Protein AF-A0A9E3DK53-F1 (afdb_monomer_lite)

pLDDT: mean 90.3, std 8.97, range [62.0, 98.31]

Secondary structure (DSSP, 8-state):
-HHHHHHHHHHHHHHHHHHHIIIIIHHHHSSS-----HHHHHHHHHHHHHTHHHHHHHHHHT-

Sequence (63 aa):
MLFFELALLYVAVGFVVAVAFVVLGASRVLPHAAPLTVGARIMLVPGATLLWPYVLARWLAAR

Radius of gyration: 12.67 Å; chains: 1; bounding box: 37×17×26 Å

Structure (mmCIF, N/CA/C/O backbone):
data_AF-A0A9E3DK53-F1
#
_entry.id   AF-A0A9E3DK53-F1
#
loop_
_atom_site.group_PDB
_atom_site.id
_atom_site.type_symbol
_atom_site.label_atom_id
_atom_site.label_alt_id
_atom_site.label_comp_id
_atom_site.label_asym_id
_atom_site.label_entity_id
_atom_site.label_seq_id
_atom_site.pdbx_PDB_ins_code
_atom_site.Cartn_x
_atom_site.Cartn_y
_atom_site.Cartn_z
_atom_site.occupancy
_atom_site.B_iso_or_equiv
_atom_site.auth_seq_id
_atom_site.auth_comp_id
_atom_site.auth_asym_id
_atom_site.auth_atom_id
_atom_site.pdbx_PDB_model_num
ATOM 1 N N . MET A 1 1 ? 23.558 -6.548 -12.392 1.00 79.69 1 MET A N 1
ATOM 2 C CA . MET A 1 1 ? 22.262 -7.120 -12.823 1.00 79.69 1 MET A CA 1
ATOM 3 C C . MET A 1 1 ? 21.361 -7.468 -11.642 1.00 79.69 1 MET A C 1
ATOM 5 O O . MET A 1 1 ? 20.264 -6.936 -11.607 1.00 79.69 1 MET A O 1
ATOM 9 N N . LEU A 1 2 ? 21.848 -8.215 -10.640 1.00 92.12 2 LEU A N 1
ATOM 10 C CA . LEU A 1 2 ? 21.083 -8.665 -9.459 1.00 92.12 2 LEU A CA 1
ATOM 11 C C . LEU A 1 2 ? 20.222 -7.587 -8.759 1.00 92.12 2 LEU A C 1
ATOM 13 O O . LEU A 1 2 ? 19.105 -7.853 -8.333 1.00 92.12 2 LEU A O 1
ATOM 17 N N . PHE A 1 3 ? 20.723 -6.349 -8.664 1.00 93.81 3 PHE A N 1
ATOM 18 C CA . PHE A 1 3 ? 19.999 -5.228 -8.054 1.00 93.81 3 PHE A CA 1
ATOM 19 C C . PHE A 1 3 ? 18.642 -4.947 -8.720 1.00 93.81 3 PHE A C 1
ATOM 21 O O . PHE A 1 3 ? 17.653 -4.731 -8.028 1.00 93.81 3 PHE A O 1
ATOM 28 N N . PHE A 1 4 ? 18.580 -4.973 -10.055 1.00 94.25 4 PHE A N 1
ATOM 29 C CA . PHE A 1 4 ? 17.344 -4.690 -10.786 1.00 94.25 4 PHE A CA 1
ATOM 30 C C . PHE A 1 4 ? 16.316 -5.810 -10.624 1.00 94.25 4 PHE A C 1
ATOM 32 O O . PHE A 1 4 ? 15.128 -5.527 -10.528 1.00 94.25 4 PHE A O 1
ATOM 39 N N . GLU A 1 5 ? 16.759 -7.065 -10.540 1.00 95.19 5 GLU A N 1
ATOM 40 C CA . GLU A 1 5 ? 15.877 -8.216 -10.311 1.00 95.19 5 GLU A CA 1
ATOM 41 C C . GLU A 1 5 ? 15.276 -8.180 -8.904 1.00 95.19 5 GLU A C 1
ATOM 43 O O . GLU A 1 5 ? 14.070 -8.358 -8.736 1.00 95.19 5 GLU A O 1
ATOM 48 N N . LEU A 1 6 ? 16.098 -7.858 -7.900 1.00 96.38 6 LEU A N 1
ATOM 49 C CA . LEU A 1 6 ? 15.641 -7.624 -6.530 1.00 96.38 6 LEU A CA 1
ATOM 50 C C . LEU A 1 6 ? 14.658 -6.453 -6.459 1.00 96.38 6 LEU A C 1
ATOM 52 O O . LEU A 1 6 ? 13.625 -6.565 -5.803 1.00 96.38 6 LEU A O 1
ATOM 56 N N . ALA A 1 7 ? 14.947 -5.350 -7.155 1.00 95.31 7 ALA A N 1
ATOM 57 C CA . ALA A 1 7 ? 14.049 -4.204 -7.225 1.00 95.31 7 ALA A CA 1
ATOM 58 C C . ALA A 1 7 ? 12.714 -4.571 -7.894 1.00 95.31 7 ALA A C 1
ATOM 60 O O . ALA A 1 7 ? 11.656 -4.194 -7.393 1.00 95.31 7 ALA A O 1
ATOM 61 N N . LEU A 1 8 ? 12.746 -5.350 -8.979 1.00 96.31 8 LEU A N 1
ATOM 62 C CA . LEU A 1 8 ? 11.545 -5.802 -9.676 1.00 96.31 8 LEU A CA 1
ATOM 63 C C . LEU A 1 8 ? 10.696 -6.716 -8.786 1.00 96.31 8 LEU A C 1
ATOM 65 O O . LEU A 1 8 ? 9.487 -6.518 -8.689 1.00 96.31 8 LEU A O 1
ATOM 69 N N . LEU A 1 9 ? 11.326 -7.669 -8.091 1.00 96.81 9 LEU A N 1
ATOM 70 C CA . LEU A 1 9 ? 10.643 -8.547 -7.143 1.00 96.81 9 LEU A CA 1
ATOM 71 C C . LEU A 1 9 ? 10.041 -7.747 -5.982 1.00 96.81 9 LEU A C 1
ATOM 73 O O . LEU A 1 9 ? 8.881 -7.954 -5.633 1.00 96.81 9 LEU A O 1
ATOM 77 N N . TYR A 1 10 ? 10.795 -6.798 -5.423 1.00 96.62 10 TYR A N 1
ATOM 78 C CA . TYR A 1 10 ? 10.319 -5.922 -4.353 1.00 96.62 10 TYR A CA 1
ATOM 79 C C . TYR A 1 10 ? 9.088 -5.116 -4.785 1.00 96.62 10 TYR A C 1
ATOM 81 O O . TYR A 1 10 ? 8.101 -5.067 -4.052 1.00 96.62 10 TYR A O 1
ATOM 89 N N . VAL A 1 11 ? 9.115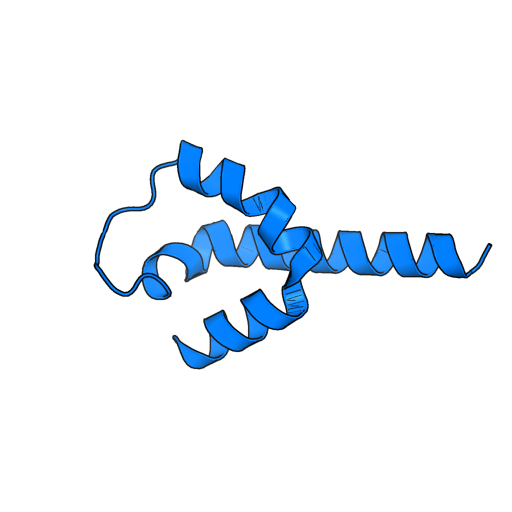 -4.524 -5.984 1.00 97.75 11 VAL A N 1
ATOM 90 C CA . VAL A 1 11 ? 7.983 -3.761 -6.534 1.00 97.75 11 VAL A CA 1
ATOM 91 C C . VAL A 1 11 ? 6.796 -4.672 -6.841 1.00 97.75 11 VAL A C 1
ATOM 93 O O . VAL A 1 11 ? 5.667 -4.297 -6.542 1.00 97.75 11 VAL A O 1
ATOM 96 N N . ALA A 1 12 ? 7.020 -5.871 -7.383 1.00 98.06 12 ALA A N 1
ATOM 97 C CA . ALA A 1 12 ? 5.951 -6.824 -7.674 1.00 98.06 12 ALA A CA 1
ATOM 98 C C . ALA A 1 12 ? 5.226 -7.273 -6.395 1.00 98.06 12 ALA A C 1
ATOM 100 O O . ALA A 1 12 ? 3.996 -7.227 -6.328 1.00 98.06 12 ALA A O 1
ATOM 101 N N . VAL A 1 13 ? 5.982 -7.637 -5.353 1.00 98.31 13 VAL A N 1
ATOM 102 C CA . VAL A 1 13 ? 5.428 -7.975 -4.033 1.00 98.31 13 VAL A CA 1
ATOM 103 C C . VAL A 1 13 ? 4.693 -6.774 -3.446 1.00 98.31 13 VAL A C 1
ATOM 105 O O . VAL A 1 13 ? 3.548 -6.901 -3.006 1.00 98.31 13 VAL A O 1
ATOM 108 N N . GLY A 1 14 ? 5.313 -5.596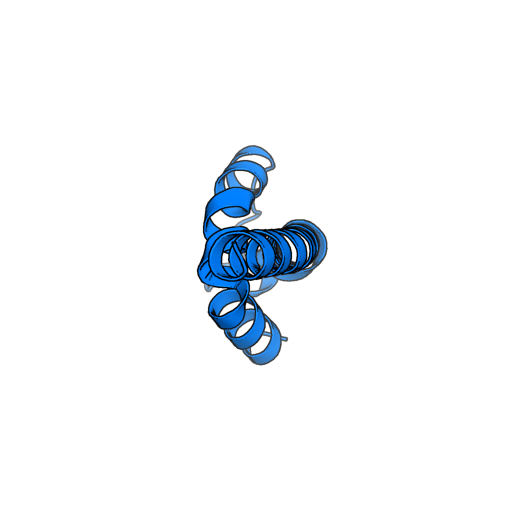 -3.501 1.00 97.81 14 GLY A N 1
ATOM 109 C CA . GLY A 1 14 ? 4.700 -4.373 -3.009 1.00 97.81 14 GLY A CA 1
ATOM 110 C C . GLY A 1 14 ? 3.395 -4.033 -3.714 1.00 97.81 14 GLY A C 1
ATOM 111 O O . GLY A 1 14 ? 2.439 -3.634 -3.055 1.00 97.81 14 GLY A O 1
ATOM 112 N N . PHE A 1 15 ? 3.309 -4.260 -5.023 1.00 98.12 15 PHE A N 1
ATOM 113 C CA . PHE A 1 15 ? 2.106 -4.004 -5.804 1.00 98.12 15 PHE A CA 1
ATOM 114 C C . PHE A 1 15 ? 0.964 -4.935 -5.390 1.00 98.12 15 PHE A C 1
ATOM 116 O O . PHE A 1 15 ? -0.156 -4.475 -5.168 1.00 98.12 15 PHE A O 1
ATOM 123 N N . VAL A 1 16 ? 1.249 -6.227 -5.199 1.00 97.94 16 VAL A N 1
ATOM 124 C CA . VAL A 1 16 ? 0.259 -7.194 -4.697 1.00 97.94 16 VAL A CA 1
ATOM 125 C C . VAL A 1 16 ? -0.257 -6.776 -3.317 1.00 97.94 16 VAL A C 1
ATOM 127 O O . VAL A 1 16 ? -1.471 -6.743 -3.094 1.00 97.94 16 VAL A O 1
ATOM 130 N N . VAL A 1 17 ? 0.643 -6.391 -2.407 1.00 97.12 17 VAL A N 1
ATOM 131 C CA . VAL A 1 17 ? 0.277 -5.903 -1.067 1.00 97.12 17 VAL A CA 1
ATOM 132 C C . VAL A 1 17 ? -0.545 -4.618 -1.153 1.00 97.12 17 VAL A C 1
ATOM 134 O O . VAL A 1 17 ? -1.556 -4.501 -0.465 1.00 97.12 17 VAL A O 1
ATOM 137 N N . ALA A 1 18 ? -0.161 -3.672 -2.011 1.00 96.69 18 ALA A N 1
ATOM 138 C CA . ALA A 1 18 ? -0.861 -2.406 -2.198 1.00 96.69 18 ALA A CA 1
ATOM 139 C C . ALA A 1 18 ? -2.289 -2.613 -2.709 1.00 96.69 18 ALA A C 1
ATOM 141 O O . ALA A 1 18 ? -3.221 -2.023 -2.164 1.00 96.69 18 ALA A O 1
ATOM 142 N N . VAL A 1 19 ? -2.482 -3.478 -3.707 1.00 96.12 19 VAL A N 1
ATOM 143 C CA . VAL A 1 19 ? -3.815 -3.814 -4.225 1.00 96.12 19 VAL A CA 1
ATOM 144 C C . VAL A 1 19 ? -4.660 -4.468 -3.132 1.00 96.12 19 VAL A C 1
ATOM 146 O O . VAL A 1 19 ? -5.785 -4.027 -2.883 1.00 96.12 19 VAL A O 1
ATOM 149 N N . ALA A 1 20 ? -4.115 -5.461 -2.423 1.00 95.50 20 ALA A N 1
ATOM 150 C CA . ALA A 1 20 ? -4.817 -6.120 -1.323 1.00 95.50 20 ALA A CA 1
ATOM 151 C C . ALA A 1 20 ? -5.201 -5.125 -0.214 1.00 95.50 20 ALA A C 1
ATOM 153 O O . ALA A 1 20 ? -6.346 -5.110 0.242 1.00 95.50 20 ALA A O 1
ATOM 154 N N . PHE A 1 21 ? -4.273 -4.247 0.170 1.00 94.00 21 PHE A N 1
ATOM 155 C CA . PHE A 1 21 ? -4.495 -3.190 1.149 1.00 94.00 21 PHE A CA 1
ATOM 156 C C . PHE A 1 21 ? -5.599 -2.233 0.695 1.00 94.00 21 PHE A C 1
ATOM 158 O O . PHE A 1 21 ? -6.549 -1.997 1.438 1.00 94.00 21 PHE A O 1
ATOM 165 N N . VAL A 1 22 ? -5.531 -1.716 -0.532 1.00 93.00 22 VAL A N 1
ATOM 166 C CA . VAL A 1 22 ? -6.503 -0.752 -1.062 1.00 93.00 22 VAL A CA 1
ATOM 167 C C . VAL A 1 22 ? -7.903 -1.352 -1.173 1.00 93.00 22 VAL A C 1
ATOM 169 O O . VAL A 1 22 ? -8.877 -0.648 -0.909 1.00 93.00 22 VAL A O 1
ATOM 172 N N . VAL A 1 23 ? -8.031 -2.631 -1.533 1.00 91.44 23 VAL A N 1
ATOM 173 C CA . VAL A 1 23 ? -9.332 -3.309 -1.652 1.00 91.44 23 VAL A CA 1
ATOM 174 C C . VAL A 1 23 ? -9.905 -3.652 -0.276 1.00 91.44 23 VAL A C 1
ATOM 176 O O . VAL A 1 23 ? -11.063 -3.331 0.003 1.00 91.44 23 VAL A O 1
ATOM 179 N N . LEU A 1 24 ? -9.100 -4.272 0.589 1.00 89.94 24 LEU A N 1
ATOM 180 C CA . LEU A 1 24 ? -9.580 -4.935 1.803 1.00 89.94 24 LEU A CA 1
ATOM 181 C C . LEU A 1 24 ? -9.372 -4.118 3.076 1.00 89.94 24 LEU A C 1
ATOM 183 O O . LEU A 1 24 ? -10.166 -4.243 4.005 1.00 89.94 24 LEU A O 1
ATOM 187 N N . GLY A 1 25 ? -8.286 -3.354 3.166 1.00 81.94 25 GLY A N 1
ATOM 188 C CA . GLY A 1 25 ? -7.743 -2.850 4.429 1.00 81.94 25 GLY A CA 1
ATOM 189 C C . GLY A 1 25 ? -7.770 -1.340 4.601 1.00 81.94 25 GLY A C 1
ATOM 190 O O . GLY A 1 25 ? -7.876 -0.871 5.731 1.00 81.94 25 GLY A O 1
ATOM 191 N N . ALA A 1 26 ? -7.710 -0.579 3.509 1.00 83.50 26 ALA A N 1
ATOM 192 C CA . ALA A 1 26 ? -7.386 0.839 3.563 1.00 83.50 26 ALA A CA 1
ATOM 193 C C . ALA A 1 26 ? -8.370 1.630 4.429 1.00 83.50 26 ALA A C 1
ATOM 195 O O . ALA A 1 26 ? -7.931 2.423 5.253 1.00 83.50 26 ALA A O 1
ATOM 196 N N . SER A 1 27 ? -9.673 1.334 4.355 1.00 82.00 27 SER A N 1
ATOM 197 C CA . SER A 1 27 ? -10.694 2.006 5.171 1.00 82.00 27 SER A CA 1
ATOM 198 C C . SER A 1 27 ? -10.589 1.718 6.673 1.00 82.00 27 SER A C 1
ATOM 200 O O . SER A 1 27 ? -11.098 2.505 7.461 1.00 82.00 27 SER A O 1
ATOM 202 N N . ARG A 1 28 ? -9.957 0.608 7.085 1.00 79.56 28 ARG A N 1
ATOM 203 C CA . ARG A 1 28 ? -9.806 0.230 8.506 1.00 79.56 28 ARG A CA 1
ATOM 204 C C . ARG A 1 28 ? -8.622 0.917 9.185 1.00 79.56 28 ARG A C 1
ATOM 206 O O . ARG A 1 28 ? -8.568 0.978 10.403 1.00 79.56 28 ARG A O 1
ATOM 213 N N . VAL A 1 29 ? -7.674 1.427 8.399 1.00 81.25 29 VAL A N 1
ATOM 214 C CA . VAL A 1 29 ? -6.444 2.056 8.907 1.00 81.25 29 VAL A CA 1
ATOM 215 C C . VAL A 1 29 ? -6.608 3.566 9.132 1.00 81.25 29 VAL A C 1
ATOM 217 O O . VAL A 1 29 ? -5.758 4.192 9.777 1.00 81.25 29 VAL A O 1
ATOM 220 N N . LEU A 1 30 ? -7.688 4.169 8.615 1.00 77.44 30 LEU A N 1
ATOM 221 C CA . LEU A 1 30 ? -7.983 5.579 8.857 1.00 77.44 30 LEU A CA 1
ATOM 222 C C . LEU A 1 30 ? -8.483 5.802 10.297 1.00 77.44 30 LEU A C 1
ATOM 224 O O . LEU A 1 30 ? -9.383 5.092 10.737 1.00 77.44 30 LEU A O 1
ATOM 228 N N . PRO A 1 31 ? -7.966 6.826 11.008 1.00 69.25 31 PRO A N 1
ATOM 229 C CA . PRO A 1 31 ? -8.401 7.153 12.371 1.00 69.25 31 PRO A CA 1
ATOM 230 C C . PRO A 1 31 ? -9.865 7.601 12.453 1.00 69.25 31 PRO A C 1
ATOM 232 O O . PRO A 1 31 ? -10.511 7.442 13.480 1.00 69.25 31 PRO A O 1
ATOM 235 N N . HIS A 1 32 ? -10.375 8.186 11.370 1.00 69.75 32 HIS A N 1
ATOM 236 C CA . HIS A 1 32 ? -11.761 8.611 11.243 1.00 69.75 32 HIS A CA 1
ATOM 237 C C . HIS A 1 32 ? -12.410 7.748 10.172 1.00 69.75 32 HIS A C 1
ATOM 239 O O . HIS A 1 32 ? -11.812 7.551 9.113 1.00 69.75 32 HIS A O 1
ATOM 245 N N . ALA A 1 33 ? -13.624 7.259 10.438 1.00 62.00 33 ALA A N 1
ATOM 246 C CA . ALA A 1 33 ? -14.431 6.486 9.500 1.00 62.00 33 ALA A CA 1
ATOM 247 C C . ALA A 1 33 ? -14.882 7.363 8.315 1.00 62.00 33 ALA A C 1
ATOM 249 O O . ALA A 1 33 ? -16.053 7.695 8.162 1.00 62.00 33 ALA A O 1
ATOM 250 N N . ALA A 1 34 ? -13.929 7.781 7.489 1.00 69.44 34 ALA A N 1
ATOM 251 C CA . ALA A 1 34 ? -14.159 8.480 6.245 1.00 69.44 34 ALA A CA 1
ATOM 252 C C . ALA A 1 34 ? -14.128 7.444 5.112 1.00 69.44 34 ALA A C 1
ATOM 254 O O . ALA A 1 34 ? -13.146 6.701 4.983 1.00 69.44 34 ALA A O 1
ATOM 255 N N . PRO A 1 35 ? -15.180 7.358 4.283 1.00 73.31 35 PRO A N 1
ATOM 256 C CA . PRO A 1 35 ? -15.165 6.469 3.137 1.00 73.31 35 PRO A CA 1
ATOM 257 C C . PRO A 1 35 ? -14.057 6.894 2.167 1.00 73.31 35 PRO A C 1
ATOM 259 O O . PRO A 1 35 ? -14.059 8.000 1.630 1.00 73.31 35 PRO A O 1
ATOM 262 N N . LEU A 1 36 ? -13.103 5.993 1.928 1.00 84.31 36 LEU A N 1
ATOM 263 C CA . LEU A 1 36 ? -12.088 6.173 0.894 1.00 84.31 36 LEU A CA 1
ATOM 264 C C . LEU A 1 36 ? -12.744 6.155 -0.484 1.00 84.31 36 LEU A C 1
ATOM 266 O O . LEU A 1 36 ? -13.233 5.111 -0.931 1.00 84.31 36 LEU A O 1
ATOM 270 N N . THR A 1 37 ? -12.701 7.301 -1.160 1.00 89.88 37 THR A N 1
ATOM 271 C CA . THR A 1 37 ? -13.152 7.436 -2.546 1.00 89.88 37 THR A CA 1
ATOM 272 C C . THR A 1 37 ? -12.307 6.572 -3.481 1.00 89.88 37 THR A C 1
ATOM 274 O O . THR A 1 37 ? -11.149 6.253 -3.198 1.00 89.88 37 THR A O 1
ATOM 277 N N . VAL A 1 38 ? -12.871 6.209 -4.636 1.00 89.06 38 VAL A N 1
ATOM 278 C CA . VAL A 1 38 ? -12.155 5.435 -5.664 1.00 89.06 38 VAL A CA 1
ATOM 279 C C . VAL A 1 38 ? -10.888 6.169 -6.126 1.00 89.06 38 VAL A C 1
ATOM 281 O O . VAL A 1 38 ? -9.836 5.550 -6.253 1.00 89.06 38 VAL A O 1
ATOM 284 N N . GLY A 1 39 ? -10.948 7.496 -6.284 1.00 90.56 39 GLY A N 1
ATOM 285 C CA . GLY A 1 39 ? -9.779 8.310 -6.635 1.00 90.56 39 GLY A CA 1
ATOM 286 C C . GLY A 1 39 ? -8.668 8.247 -5.582 1.00 90.56 39 GLY A C 1
ATOM 287 O O . GLY A 1 39 ? -7.508 8.029 -5.926 1.00 90.56 39 GLY A O 1
ATOM 288 N N . ALA A 1 40 ? -9.018 8.341 -4.294 1.00 90.44 40 ALA A N 1
ATOM 289 C CA . ALA A 1 40 ? -8.047 8.226 -3.203 1.00 90.44 40 ALA A CA 1
ATOM 290 C C . ALA A 1 40 ? -7.391 6.837 -3.161 1.00 90.44 40 ALA A C 1
ATOM 292 O O . ALA A 1 40 ? -6.187 6.716 -2.945 1.00 90.44 40 ALA A O 1
ATOM 293 N N . ARG A 1 41 ? -8.171 5.783 -3.425 1.00 91.12 41 ARG A N 1
ATOM 294 C CA . ARG A 1 41 ? -7.671 4.407 -3.526 1.00 91.12 41 ARG A CA 1
ATOM 295 C C . ARG A 1 41 ? -6.637 4.248 -4.639 1.00 91.12 41 ARG A C 1
ATOM 297 O O . ARG A 1 41 ? -5.588 3.665 -4.392 1.00 91.12 41 ARG A O 1
ATOM 304 N N . ILE A 1 42 ? -6.900 4.803 -5.823 1.00 93.44 42 ILE A N 1
ATOM 305 C CA . ILE A 1 42 ? -5.959 4.765 -6.955 1.00 93.44 42 ILE A CA 1
ATOM 306 C C . ILE A 1 42 ? -4.671 5.521 -6.611 1.00 93.44 42 ILE A C 1
ATOM 308 O O . ILE A 1 42 ? -3.579 5.002 -6.837 1.00 93.44 42 ILE A O 1
ATOM 312 N N . MET A 1 43 ? -4.784 6.707 -6.004 1.00 93.06 43 MET A N 1
ATOM 313 C CA . MET A 1 43 ? -3.621 7.500 -5.588 1.00 93.06 43 MET A CA 1
ATOM 314 C C . MET A 1 43 ? -2.759 6.804 -4.524 1.00 93.06 43 MET A C 1
ATOM 316 O O . MET A 1 43 ? -1.550 7.026 -4.479 1.00 93.06 43 MET A O 1
ATOM 320 N N . LEU A 1 44 ? -3.347 5.938 -3.691 1.00 92.69 44 LEU A N 1
ATOM 321 C CA . LEU A 1 44 ? -2.617 5.186 -2.668 1.00 92.69 44 LEU A CA 1
ATOM 322 C C . LEU A 1 44 ? -1.761 4.051 -3.239 1.00 92.69 44 LEU A C 1
ATOM 324 O O . LEU A 1 44 ? -0.738 3.733 -2.639 1.00 92.69 44 LEU A O 1
ATOM 328 N N . VAL A 1 45 ? -2.137 3.449 -4.373 1.00 95.50 45 VAL A N 1
ATOM 329 C CA . VAL A 1 45 ? -1.444 2.276 -4.940 1.00 95.50 45 VAL A CA 1
ATOM 330 C C . VAL A 1 45 ? 0.068 2.482 -5.123 1.00 95.50 45 VAL A C 1
ATOM 332 O O . VAL A 1 45 ? 0.819 1.653 -4.605 1.00 95.50 45 VAL A O 1
ATOM 335 N N . PRO A 1 46 ? 0.569 3.539 -5.796 1.00 96.00 46 PRO A N 1
ATOM 336 C CA . PRO A 1 46 ? 2.010 3.697 -6.007 1.00 96.00 46 PRO A CA 1
ATOM 337 C C . PRO A 1 46 ? 2.780 3.900 -4.693 1.00 96.00 46 PRO A C 1
ATOM 339 O O . PRO A 1 46 ? 3.811 3.262 -4.478 1.00 96.00 46 PRO A O 1
ATOM 342 N N . GLY A 1 47 ? 2.257 4.724 -3.779 1.00 96.00 47 GLY A N 1
ATOM 343 C CA . GLY A 1 47 ? 2.880 4.949 -2.471 1.00 96.00 47 GLY A CA 1
ATOM 344 C C . GLY A 1 47 ? 2.875 3.691 -1.601 1.00 96.00 47 GLY A C 1
ATOM 345 O O . GLY A 1 47 ? 3.891 3.345 -0.997 1.00 96.00 47 GLY A O 1
ATOM 346 N N . ALA A 1 48 ? 1.758 2.961 -1.593 1.00 95.62 48 ALA A N 1
ATOM 347 C CA . ALA A 1 48 ? 1.630 1.714 -0.854 1.00 95.62 48 ALA A CA 1
ATOM 348 C C . ALA A 1 48 ? 2.494 0.589 -1.439 1.00 95.62 48 ALA A C 1
ATOM 350 O O . ALA A 1 48 ? 2.966 -0.257 -0.688 1.00 95.62 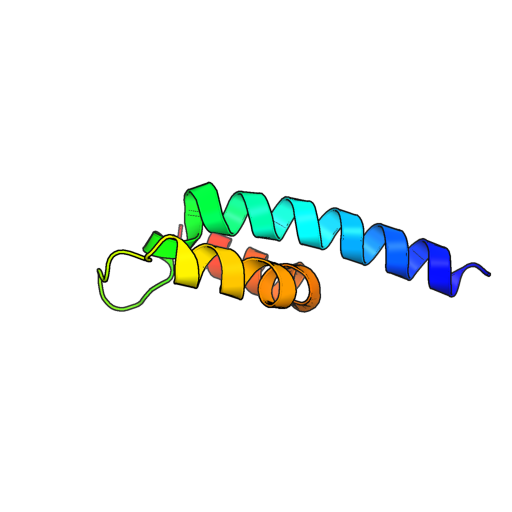48 ALA A O 1
ATOM 351 N N . THR A 1 49 ? 2.736 0.607 -2.752 1.00 97.88 49 THR A N 1
ATOM 352 C CA . THR A 1 49 ? 3.635 -0.336 -3.431 1.00 97.88 49 THR A CA 1
ATOM 353 C C . THR A 1 49 ? 5.073 -0.127 -2.981 1.00 97.88 49 THR A C 1
ATOM 355 O O . THR A 1 49 ? 5.761 -1.083 -2.635 1.00 97.88 49 THR A O 1
ATOM 358 N N . LEU A 1 50 ? 5.533 1.125 -2.943 1.00 97.31 50 LEU A N 1
ATOM 359 C CA . LEU A 1 50 ? 6.910 1.440 -2.568 1.00 97.31 50 LEU A CA 1
ATOM 360 C C . LEU A 1 50 ? 7.173 1.196 -1.072 1.00 97.31 50 LEU A C 1
ATOM 362 O O . LEU A 1 50 ? 8.224 0.675 -0.696 1.00 97.31 50 LEU A O 1
ATOM 366 N N . LEU A 1 51 ? 6.198 1.538 -0.226 1.00 96.94 51 LEU A N 1
ATOM 367 C CA . LEU A 1 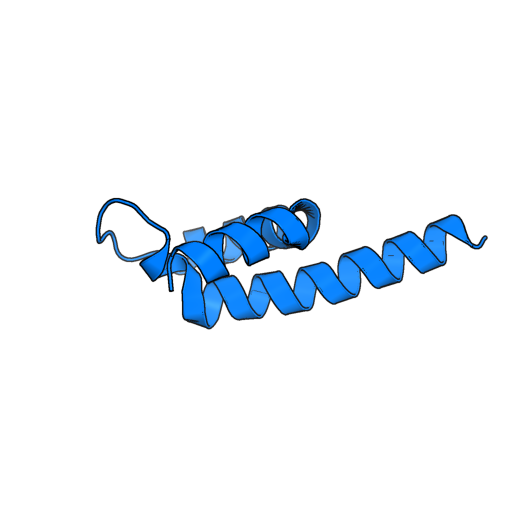51 ? 6.277 1.451 1.236 1.00 96.94 51 LEU A CA 1
ATOM 368 C C . LEU A 1 51 ? 5.571 0.210 1.803 1.00 96.94 51 LEU A C 1
ATOM 370 O O . LEU A 1 51 ? 5.154 0.202 2.965 1.00 96.94 51 LEU A O 1
ATOM 374 N N . TRP A 1 52 ? 5.432 -0.843 0.997 1.00 97.25 52 TRP A N 1
ATOM 375 C CA . TRP A 1 52 ? 4.622 -2.010 1.338 1.00 97.25 52 TRP A CA 1
ATOM 376 C C . TRP A 1 52 ? 4.956 -2.675 2.684 1.00 97.25 52 TRP A C 1
ATOM 378 O O . TRP A 1 52 ? 4.000 -3.082 3.347 1.00 97.25 52 TRP A O 1
ATOM 388 N N . PRO A 1 53 ? 6.219 -2.756 3.172 1.00 97.25 53 PRO A N 1
ATOM 389 C CA . PRO A 1 53 ? 6.492 -3.393 4.460 1.00 97.25 53 PRO A CA 1
ATOM 390 C C . PRO A 1 53 ? 5.862 -2.611 5.617 1.00 97.25 53 PRO A C 1
ATOM 392 O O . PRO A 1 53 ? 5.269 -3.194 6.523 1.00 97.25 53 PRO A O 1
ATOM 395 N N . TYR A 1 54 ? 5.932 -1.277 5.555 1.00 95.81 54 TYR A N 1
ATOM 396 C CA . TYR A 1 54 ? 5.322 -0.395 6.548 1.00 95.81 54 TYR A CA 1
ATOM 397 C C . TYR A 1 54 ? 3.793 -0.437 6.472 1.00 95.81 54 TYR A C 1
ATOM 399 O O . TYR A 1 54 ? 3.122 -0.543 7.499 1.00 95.81 54 TYR A O 1
ATOM 407 N N . VAL A 1 55 ? 3.238 -0.397 5.257 1.00 94.75 55 VAL A N 1
ATOM 408 C CA . VAL A 1 55 ? 1.789 -0.503 5.027 1.00 94.75 55 VAL A CA 1
ATOM 409 C C . VAL A 1 55 ? 1.256 -1.821 5.571 1.00 94.75 55 VAL A C 1
ATOM 411 O O . VAL A 1 55 ? 0.249 -1.816 6.274 1.00 94.75 55 VAL A O 1
ATOM 414 N N . LEU A 1 56 ? 1.942 -2.931 5.295 1.00 94.69 56 LEU A N 1
ATOM 415 C CA . LEU A 1 56 ? 1.566 -4.252 5.779 1.00 94.69 56 LEU A CA 1
ATOM 416 C C . LEU A 1 56 ? 1.627 -4.323 7.307 1.00 94.69 56 LEU A C 1
ATOM 418 O O . LEU A 1 56 ? 0.658 -4.755 7.924 1.00 94.69 56 LEU A O 1
ATOM 422 N N . ALA A 1 57 ? 2.710 -3.843 7.926 1.00 95.50 57 ALA A N 1
ATOM 423 C CA . ALA A 1 57 ? 2.839 -3.810 9.382 1.00 95.50 57 ALA A CA 1
ATOM 424 C C . ALA A 1 57 ? 1.710 -3.000 10.037 1.00 95.50 57 ALA A C 1
ATOM 426 O O . ALA A 1 57 ? 1.063 -3.467 10.975 1.00 95.50 57 ALA A O 1
ATOM 427 N N . ARG A 1 58 ? 1.419 -1.807 9.503 1.00 92.25 58 ARG A N 1
ATOM 428 C CA . ARG A 1 58 ? 0.335 -0.955 10.004 1.00 92.25 58 ARG A CA 1
ATOM 429 C C . ARG A 1 58 ? -1.037 -1.583 9.774 1.00 92.25 58 ARG A C 1
ATOM 431 O O . ARG A 1 58 ? -1.904 -1.478 10.634 1.00 92.25 58 ARG A O 1
ATOM 438 N N . TRP A 1 59 ? -1.243 -2.221 8.626 1.00 92.75 59 TRP A N 1
ATOM 439 C CA . TRP A 1 59 ? -2.496 -2.894 8.310 1.00 92.75 59 TRP A CA 1
ATOM 440 C C . TRP A 1 59 ? -2.748 -4.083 9.241 1.00 92.75 59 TRP A C 1
ATOM 442 O O . TRP A 1 59 ? -3.858 -4.217 9.747 1.00 92.75 59 TRP A O 1
ATOM 452 N N . LEU A 1 60 ? -1.728 -4.895 9.525 1.00 91.88 60 LEU A N 1
ATOM 453 C CA . LEU A 1 60 ? -1.823 -5.998 10.484 1.00 91.88 60 LEU A CA 1
ATOM 454 C C . L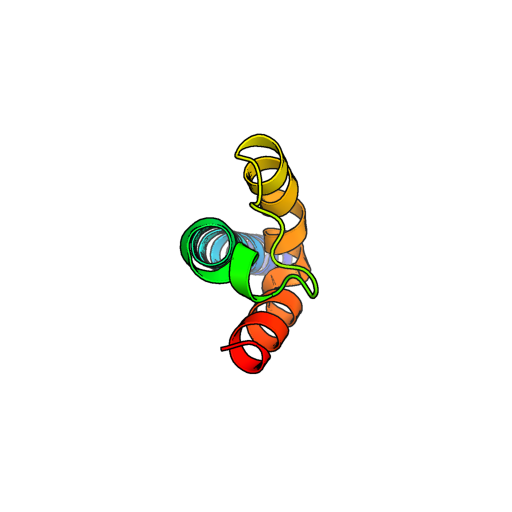EU A 1 60 ? -2.077 -5.506 11.913 1.00 91.88 60 LEU A C 1
ATOM 456 O O . LEU A 1 60 ? -2.849 -6.133 12.625 1.00 91.88 60 LEU A O 1
ATOM 460 N N . ALA A 1 61 ? -1.478 -4.383 12.317 1.00 90.62 61 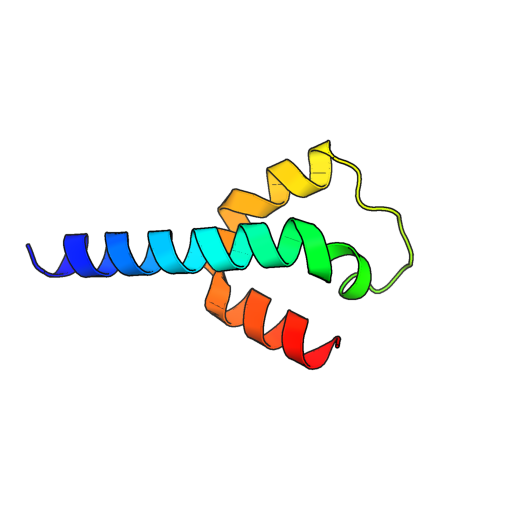ALA A N 1
ATOM 461 C CA . ALA A 1 61 ? -1.702 -3.786 13.637 1.00 90.62 61 ALA A CA 1
ATOM 462 C C . ALA A 1 61 ? -3.089 -3.131 13.796 1.00 90.62 61 ALA A C 1
ATOM 464 O O . ALA A 1 61 ? -3.565 -2.966 14.913 1.00 90.62 61 ALA A O 1
ATOM 465 N N . ALA A 1 62 ? -3.713 -2.723 12.689 1.00 84.44 62 ALA A N 1
ATOM 466 C CA . ALA A 1 62 ? -5.048 -2.124 12.657 1.00 84.44 62 ALA A CA 1
ATOM 467 C C . ALA A 1 62 ? -6.173 -3.146 12.402 1.00 84.44 62 ALA A C 1
ATOM 469 O O . ALA A 1 62 ? -7.338 -2.755 12.300 1.00 84.44 62 ALA A O 1
ATOM 470 N N . ARG A 1 63 ? -5.826 -4.426 12.218 1.00 64.25 63 ARG A N 1
ATOM 471 C CA . ARG A 1 63 ? -6.776 -5.534 12.089 1.00 64.25 63 ARG A CA 1
ATOM 472 C C . ARG A 1 63 ? -7.169 -6.051 13.463 1.00 64.25 63 ARG A C 1
ATOM 474 O O . ARG A 1 63 ? -8.363 -6.394 13.591 1.00 64.25 63 ARG A O 1
#

Foldseek 3Di:
DVVVVVVVVLLVVQLVLLVCCLVPFVCLLDPDNDDQDPVNSVVSRVVSSNVVVVSVVSSVVSD